Protein AF-A0A662XVK7-F1 (afdb_monomer)

Mean predicted aligned error: 5.41 Å

pLDDT: mean 84.73, std 9.6, ra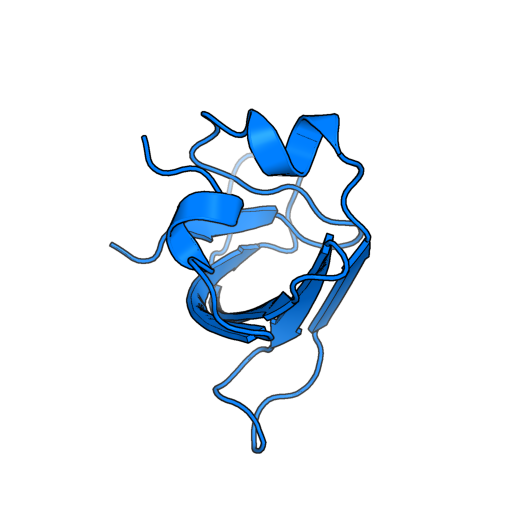nge [51.38, 94.81]

Structure (mmCIF, N/CA/C/O backbone):
data_AF-A0A662XVK7-F1
#
_entry.id   AF-A0A662XVK7-F1
#
loop_
_atom_site.group_PDB
_atom_site.id
_atom_site.type_symbol
_atom_site.label_atom_id
_atom_site.label_alt_id
_atom_site.label_comp_id
_atom_site.label_asym_id
_atom_site.label_entity_id
_atom_site.label_seq_id
_atom_site.pdbx_PDB_ins_code
_atom_site.Cartn_x
_atom_site.Cartn_y
_atom_site.Cartn_z
_atom_site.occupancy
_atom_site.B_iso_or_equiv
_atom_site.auth_seq_id
_atom_site.auth_comp_id
_atom_site.auth_asym_id
_atom_site.auth_atom_id
_atom_site.pdbx_PDB_model_num
ATOM 1 N N . MET A 1 1 ? 15.230 5.693 6.717 1.00 51.38 1 MET A N 1
ATOM 2 C CA . MET A 1 1 ? 13.898 5.661 6.083 1.00 51.38 1 MET A CA 1
ATOM 3 C C . MET A 1 1 ? 14.060 5.336 4.605 1.00 51.38 1 MET A C 1
ATOM 5 O O . MET A 1 1 ? 14.989 5.845 3.995 1.00 51.38 1 MET A O 1
ATOM 9 N N . THR A 1 2 ? 13.220 4.462 4.049 1.00 59.22 2 THR A N 1
ATOM 10 C CA . THR A 1 2 ? 13.192 4.106 2.614 1.00 59.22 2 THR A CA 1
ATOM 11 C C . THR A 1 2 ? 12.027 4.817 1.941 1.00 59.22 2 THR A C 1
ATOM 13 O O . THR A 1 2 ? 10.904 4.705 2.432 1.00 59.22 2 THR A O 1
ATOM 16 N N . LYS A 1 3 ? 12.268 5.512 0.825 1.00 69.88 3 LYS A N 1
ATOM 17 C CA . LYS A 1 3 ? 11.206 6.191 0.066 1.00 69.88 3 LYS A CA 1
ATOM 18 C C . LYS A 1 3 ? 10.336 5.159 -0.648 1.00 69.88 3 LYS A C 1
ATOM 20 O O . LYS A 1 3 ? 10.819 4.092 -1.020 1.00 69.88 3 LYS A O 1
ATOM 25 N N . LEU A 1 4 ? 9.079 5.500 -0.940 1.00 71.75 4 LEU A N 1
ATOM 26 C CA . LEU A 1 4 ? 8.194 4.639 -1.743 1.00 71.75 4 LEU A CA 1
ATOM 27 C C .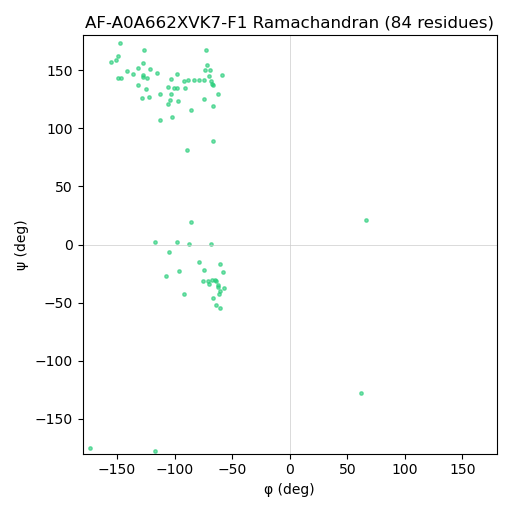 LEU A 1 4 ? 8.793 4.311 -3.117 1.00 71.75 4 LEU A C 1
ATOM 29 O O . LEU A 1 4 ? 8.690 3.184 -3.596 1.00 71.75 4 LEU A O 1
ATOM 33 N N . ARG A 1 5 ? 9.478 5.286 -3.723 1.00 73.44 5 ARG A N 1
ATOM 34 C CA . ARG A 1 5 ? 10.249 5.082 -4.952 1.00 73.44 5 ARG A CA 1
ATOM 35 C C . ARG A 1 5 ? 11.368 4.049 -4.787 1.00 73.44 5 ARG A C 1
ATOM 37 O O . ARG A 1 5 ? 11.591 3.271 -5.706 1.00 73.44 5 ARG A O 1
ATOM 44 N N . ASP A 1 6 ? 12.061 4.051 -3.652 1.00 78.56 6 ASP A N 1
ATOM 45 C CA . ASP A 1 6 ? 13.184 3.139 -3.410 1.00 78.56 6 ASP A CA 1
ATOM 46 C C . ASP A 1 6 ? 12.695 1.702 -3.220 1.00 78.56 6 ASP A C 1
ATOM 48 O O . ASP A 1 6 ? 13.391 0.771 -3.610 1.00 78.56 6 ASP A O 1
ATOM 52 N N . LEU A 1 7 ? 11.486 1.529 -2.667 1.00 75.06 7 LEU A N 1
ATOM 53 C CA . LEU A 1 7 ? 10.826 0.227 -2.612 1.00 75.06 7 LEU A CA 1
ATOM 54 C C . LEU A 1 7 ? 10.608 -0.297 -4.036 1.00 75.06 7 LEU A C 1
ATOM 56 O O . LEU A 1 7 ? 11.107 -1.367 -4.370 1.00 75.06 7 LEU A O 1
ATOM 60 N N . LEU A 1 8 ? 9.953 0.493 -4.892 1.00 80.75 8 LEU A N 1
ATOM 61 C CA . LEU A 1 8 ? 9.652 0.101 -6.272 1.00 80.75 8 LEU A CA 1
ATOM 62 C C . LEU A 1 8 ? 10.912 -0.153 -7.128 1.00 80.75 8 LEU A C 1
ATOM 64 O O . LEU A 1 8 ? 10.909 -1.007 -8.017 1.00 80.75 8 LEU A O 1
ATOM 68 N N . GLY A 1 9 ? 11.989 0.600 -6.895 1.00 79.44 9 GLY A N 1
ATOM 69 C CA . GLY A 1 9 ? 13.211 0.512 -7.691 1.00 79.44 9 GLY A CA 1
ATOM 70 C C . GLY A 1 9 ? 12.970 0.870 -9.164 1.00 79.44 9 GLY A C 1
ATOM 71 O O . GLY A 1 9 ? 12.425 1.930 -9.474 1.00 79.44 9 GLY A O 1
ATOM 72 N N . ALA A 1 10 ? 13.400 -0.008 -10.077 1.00 79.19 10 ALA A N 1
ATOM 73 C CA . ALA A 1 10 ? 13.184 0.122 -11.526 1.00 79.19 10 ALA A CA 1
ATOM 74 C C . ALA A 1 10 ? 11.987 -0.701 -12.043 1.00 79.19 10 ALA A C 1
ATOM 76 O O . ALA A 1 10 ? 11.742 -0.736 -13.251 1.00 79.19 10 ALA A O 1
ATOM 77 N N . ALA A 1 11 ? 11.263 -1.389 -11.155 1.00 85.44 11 ALA A N 1
ATOM 78 C CA . ALA A 1 11 ? 10.141 -2.228 -11.544 1.00 85.44 11 ALA A CA 1
ATOM 79 C C . ALA A 1 11 ? 8.916 -1.376 -11.941 1.00 85.44 11 ALA A C 1
ATOM 81 O O . ALA A 1 11 ? 8.719 -0.278 -11.412 1.00 85.44 11 ALA A O 1
ATOM 82 N N . PRO A 1 12 ? 8.064 -1.863 -12.862 1.00 87.38 12 PRO A N 1
ATOM 83 C CA . PRO A 1 12 ? 6.812 -1.185 -13.199 1.00 87.38 12 PRO A CA 1
ATOM 84 C C . PRO A 1 12 ? 5.809 -1.218 -12.037 1.00 87.38 12 PRO A C 1
ATOM 86 O O . PRO A 1 12 ? 5.022 -0.280 -11.873 1.00 87.38 12 PRO A O 1
ATOM 89 N N . GLU A 1 13 ? 5.868 -2.269 -11.220 1.00 90.94 13 GLU A N 1
ATOM 90 C CA . GLU A 1 13 ? 5.090 -2.447 -10.002 1.00 90.94 13 GLU A CA 1
ATOM 91 C C . GLU A 1 13 ? 5.847 -3.303 -8.980 1.00 90.94 13 GLU A C 1
ATOM 93 O O . GLU A 1 13 ? 6.745 -4.064 -9.345 1.00 90.94 13 GLU A O 1
ATOM 98 N N . ALA A 1 14 ? 5.482 -3.184 -7.705 1.00 90.62 14 ALA A N 1
ATOM 99 C CA . ALA A 1 14 ? 5.988 -4.044 -6.644 1.00 90.62 14 ALA A CA 1
ATOM 100 C C . ALA A 1 14 ? 4.950 -4.230 -5.531 1.00 90.62 14 ALA A C 1
ATOM 102 O O . ALA A 1 14 ? 4.200 -3.304 -5.209 1.00 90.62 14 ALA A O 1
ATOM 103 N N . LEU A 1 15 ? 4.908 -5.436 -4.963 1.00 91.19 15 LEU A N 1
ATOM 104 C CA . LEU A 1 15 ? 3.975 -5.847 -3.914 1.00 91.19 15 LEU A CA 1
ATOM 105 C C . LEU A 1 15 ? 4.700 -5.938 -2.568 1.00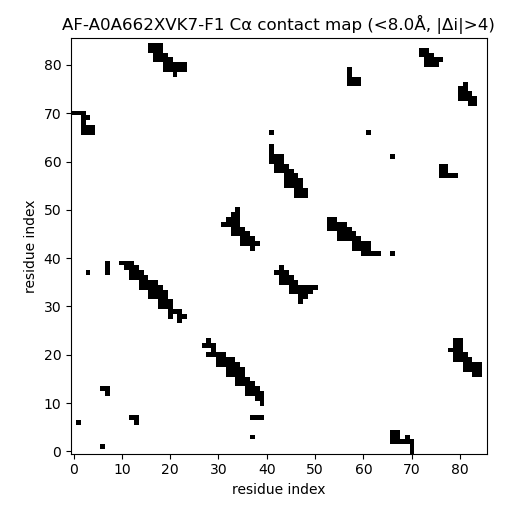 91.19 15 LEU A C 1
ATOM 107 O O . LEU A 1 15 ? 5.781 -6.520 -2.495 1.00 91.19 15 LEU A O 1
ATOM 111 N N . TYR A 1 16 ? 4.081 -5.415 -1.512 1.00 90.06 16 TYR A N 1
ATOM 112 C CA . TYR A 1 16 ? 4.610 -5.478 -0.149 1.00 90.06 16 TYR A CA 1
ATOM 113 C C . TYR A 1 16 ? 3.526 -5.842 0.852 1.00 90.06 16 TYR A C 1
ATOM 115 O O . TYR A 1 16 ? 2.383 -5.406 0.721 1.00 90.06 16 TYR A O 1
ATOM 123 N N . GLU A 1 17 ? 3.916 -6.573 1.889 1.00 92.00 17 GLU A N 1
ATOM 124 C CA . GLU A 1 17 ? 3.111 -6.733 3.095 1.00 92.00 17 GLU A CA 1
ATOM 125 C C . GLU A 1 17 ? 3.028 -5.405 3.853 1.00 92.00 17 GLU A C 1
ATOM 127 O O . GLU A 1 17 ? 3.991 -4.631 3.941 1.00 92.00 17 GLU A O 1
ATOM 132 N N . CYS A 1 18 ? 1.851 -5.118 4.390 1.00 91.06 18 CYS A N 1
ATOM 133 C CA . CYS A 1 18 ? 1.602 -3.923 5.174 1.00 91.06 18 CYS A CA 1
ATOM 134 C C . CYS A 1 18 ? 0.533 -4.188 6.230 1.00 91.06 18 CYS A C 1
ATOM 136 O O . CYS A 1 18 ? -0.263 -5.116 6.123 1.00 91.06 18 CYS A O 1
ATOM 138 N N . MET A 1 19 ? 0.480 -3.314 7.226 1.00 92.62 19 MET A N 1
ATOM 139 C CA . MET A 1 19 ? -0.668 -3.237 8.118 1.00 92.62 19 MET A CA 1
ATOM 140 C C . MET A 1 19 ? -1.510 -2.034 7.723 1.00 92.62 19 MET A C 1
ATOM 142 O O . MET A 1 19 ? -0.973 -0.972 7.408 1.00 92.62 19 MET A O 1
ATOM 146 N N . TYR A 1 20 ? -2.831 -2.140 7.787 1.00 92.94 20 TYR A N 1
ATOM 147 C CA . TYR A 1 20 ? -3.712 -1.004 7.551 1.00 92.94 20 TYR A CA 1
ATOM 148 C C . TYR A 1 20 ? -4.777 -0.854 8.628 1.00 92.94 20 TYR A C 1
ATOM 150 O O . TYR A 1 20 ? -5.244 -1.809 9.253 1.00 92.94 20 TYR A O 1
ATOM 158 N N . THR A 1 21 ? -5.214 0.385 8.821 1.00 91.94 21 THR A N 1
ATOM 159 C CA . THR A 1 21 ? -6.363 0.695 9.664 1.00 91.94 21 THR A CA 1
ATOM 160 C C . THR A 1 21 ? -7.325 1.635 8.957 1.00 91.94 21 THR A C 1
ATOM 162 O O . THR A 1 21 ? -6.926 2.626 8.344 1.00 91.94 21 THR A O 1
ATOM 165 N N . LYS A 1 22 ? -8.623 1.344 9.074 1.00 90.50 22 LYS A N 1
ATOM 166 C CA . LYS A 1 22 ? -9.704 2.253 8.654 1.00 90.50 22 LYS A CA 1
ATOM 167 C C . LYS A 1 22 ? -9.948 3.354 9.695 1.00 90.50 22 LYS A C 1
ATOM 169 O O . LYS A 1 22 ? -10.596 4.359 9.415 1.00 90.50 22 LYS A O 1
ATOM 174 N N . HIS A 1 23 ? -9.423 3.191 10.910 1.00 87.06 23 HIS A N 1
ATOM 175 C CA . HIS A 1 23 ? -9.638 4.114 12.019 1.00 87.06 23 HIS A CA 1
ATOM 176 C C . HIS A 1 23 ? -8.572 5.214 12.032 1.00 87.06 23 HIS A C 1
ATOM 178 O O . HIS A 1 23 ? -7.595 5.163 12.777 1.00 87.06 23 HIS A O 1
ATOM 184 N N . LYS A 1 24 ? -8.766 6.242 11.203 1.00 82.19 24 LYS A N 1
ATOM 185 C CA . LYS A 1 24 ? -7.798 7.342 11.059 1.00 82.19 24 LYS A CA 1
ATOM 186 C C . LYS A 1 24 ? -7.659 8.213 12.308 1.00 82.19 24 LYS A C 1
ATOM 188 O O . LYS A 1 24 ? -6.546 8.531 12.713 1.00 82.19 24 LYS A O 1
ATOM 193 N N . THR A 1 25 ? -8.790 8.598 12.896 1.00 80.56 25 THR A N 1
ATOM 194 C CA . THR A 1 25 ? -8.876 9.605 13.968 1.00 80.56 25 THR A CA 1
ATOM 195 C C . THR A 1 25 ? -9.110 9.006 15.356 1.00 80.56 25 THR A C 1
ATOM 197 O O . THR A 1 25 ? -9.085 9.733 16.346 1.00 80.56 25 THR A O 1
ATOM 200 N N . GLN A 1 26 ? -9.335 7.692 15.465 1.00 83.25 26 GLN A N 1
ATOM 201 C CA . GLN A 1 26 ? -9.588 7.053 16.758 1.00 83.25 26 GLN A CA 1
ATOM 202 C C . GLN A 1 26 ? -8.287 6.834 17.538 1.00 83.25 26 GLN A C 1
ATOM 204 O O . GLN A 1 26 ? -7.264 6.437 16.982 1.00 83.25 26 GLN A O 1
ATOM 209 N N . LYS A 1 27 ? -8.356 7.032 18.862 1.00 79.50 27 LYS A N 1
ATOM 210 C CA . LYS A 1 27 ? -7.223 6.849 19.786 1.00 79.50 27 LYS A CA 1
ATOM 211 C C . LYS A 1 27 ? -6.748 5.392 19.869 1.00 79.50 27 LYS A C 1
ATOM 213 O O . LYS A 1 27 ? -5.569 5.151 20.098 1.00 79.50 27 LYS A O 1
ATOM 218 N N . ARG A 1 28 ? -7.654 4.423 19.687 1.00 82.31 28 ARG A N 1
ATOM 219 C CA . ARG A 1 28 ? -7.328 2.996 19.556 1.00 82.31 28 ARG A CA 1
ATOM 220 C C . ARG A 1 28 ? -7.497 2.587 18.096 1.00 82.31 28 ARG A C 1
ATOM 222 O O . ARG A 1 28 ? -8.586 2.724 17.545 1.00 82.31 28 ARG A O 1
ATOM 229 N N . LYS A 1 29 ? -6.421 2.096 17.485 1.00 84.62 29 LYS A N 1
ATOM 230 C CA . LYS A 1 29 ? -6.401 1.643 16.093 1.00 84.62 29 LYS A CA 1
ATOM 231 C C . LYS A 1 29 ? -6.402 0.122 16.062 1.00 84.62 29 LYS A C 1
ATOM 233 O O . LYS A 1 29 ? -5.531 -0.499 16.663 1.00 84.62 29 LYS A O 1
ATOM 238 N N . THR A 1 30 ? -7.371 -0.455 15.359 1.00 89.31 30 THR A N 1
ATOM 239 C CA . THR A 1 30 ? -7.308 -1.862 14.959 1.00 89.31 30 THR A CA 1
ATOM 240 C C . THR A 1 30 ? -6.532 -1.917 13.657 1.00 89.31 30 THR A C 1
ATOM 242 O O . THR A 1 30 ? -6.962 -1.324 12.661 1.00 89.31 30 THR A O 1
ATOM 245 N N . TRP A 1 31 ? -5.379 -2.569 13.697 1.00 91.12 31 TRP A N 1
ATOM 246 C CA . TRP A 1 31 ? -4.556 -2.846 12.530 1.00 91.12 31 TRP A CA 1
ATOM 247 C C . TRP A 1 31 ? -4.937 -4.210 11.969 1.00 91.12 31 TRP A C 1
ATOM 249 O O . TRP A 1 31 ? -5.243 -5.123 12.731 1.00 91.12 31 TRP A O 1
ATOM 259 N N . ASN A 1 32 ? -4.972 -4.307 10.647 1.00 92.81 32 ASN A N 1
ATOM 260 C CA . ASN A 1 32 ? -5.227 -5.540 9.917 1.00 92.81 32 ASN A CA 1
ATOM 261 C C . ASN A 1 32 ? -4.060 -5.759 8.968 1.00 92.81 32 ASN A C 1
ATOM 263 O O . ASN A 1 32 ? -3.559 -4.784 8.399 1.00 92.81 32 ASN A O 1
ATOM 267 N N . ASP A 1 33 ? -3.673 -7.010 8.782 1.00 94.06 33 ASP A N 1
ATOM 268 C CA . ASP A 1 33 ? -2.700 -7.376 7.764 1.00 94.06 33 ASP A CA 1
ATOM 269 C C . ASP A 1 33 ? -3.304 -7.186 6.372 1.00 94.06 33 ASP A C 1
ATOM 271 O O . ASP A 1 33 ? -4.522 -7.260 6.180 1.00 94.06 33 ASP A O 1
ATOM 275 N N . GLY A 1 34 ? -2.450 -6.882 5.408 1.00 93.62 34 GLY A N 1
ATOM 276 C CA . GLY A 1 34 ? -2.838 -6.725 4.021 1.00 93.62 34 GLY A CA 1
ATOM 277 C C . GLY A 1 34 ? -1.631 -6.527 3.123 1.00 93.62 34 GLY A C 1
ATOM 278 O O . GLY A 1 34 ? -0.476 -6.561 3.551 1.00 93.62 34 GLY A O 1
ATOM 279 N N . PHE A 1 35 ? -1.907 -6.271 1.853 1.00 93.69 35 PHE A N 1
ATOM 280 C CA . PHE A 1 35 ? -0.873 -6.115 0.841 1.00 93.69 35 PHE A CA 1
ATOM 281 C C . PHE A 1 35 ? -1.052 -4.810 0.087 1.00 93.69 35 PHE A C 1
ATOM 283 O O . PHE A 1 35 ? -2.168 -4.380 -0.195 1.00 93.69 35 PHE A O 1
ATOM 290 N N . VAL A 1 36 ? 0.056 -4.178 -0.276 1.00 92.31 36 VAL A N 1
ATOM 291 C CA . VAL A 1 36 ? 0.057 -2.954 -1.066 1.00 92.31 36 VAL A CA 1
ATOM 292 C C . VAL A 1 36 ? 0.855 -3.146 -2.344 1.00 92.31 36 VAL A C 1
ATOM 294 O O . VAL A 1 36 ? 2.019 -3.538 -2.313 1.00 92.31 36 VAL A O 1
ATOM 297 N N . THR A 1 37 ? 0.234 -2.842 -3.481 1.00 92.88 37 THR A N 1
ATOM 298 C CA . THR A 1 37 ? 0.928 -2.739 -4.765 1.00 92.88 37 THR A CA 1
ATOM 299 C C . THR A 1 37 ? 1.250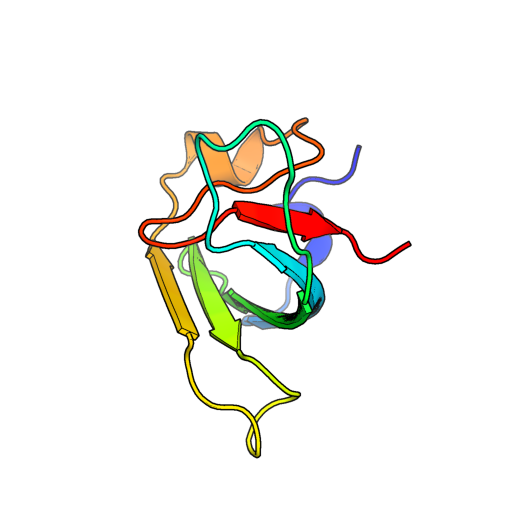 -1.281 -5.048 1.00 92.88 37 THR A C 1
ATOM 301 O O . THR A 1 37 ? 0.358 -0.428 -5.091 1.00 92.88 37 THR A O 1
ATOM 304 N N . LEU A 1 38 ? 2.527 -1.000 -5.269 1.00 91.19 38 LEU A N 1
ATOM 305 C CA . LEU A 1 38 ? 3.038 0.281 -5.738 1.00 91.19 38 LEU A CA 1
ATOM 306 C C . LEU A 1 38 ? 3.269 0.199 -7.242 1.00 91.19 38 LEU A C 1
ATOM 308 O O . LEU A 1 38 ? 3.874 -0.757 -7.705 1.00 91.19 38 LEU A O 1
ATOM 312 N N . TYR A 1 39 ? 2.841 1.210 -7.991 1.00 92.19 39 TYR A N 1
ATOM 313 C CA . TYR A 1 39 ? 3.055 1.311 -9.435 1.00 92.19 39 TYR A CA 1
ATOM 314 C C . TYR A 1 39 ? 3.946 2.509 -9.765 1.00 92.19 39 TYR A C 1
ATOM 316 O O . TYR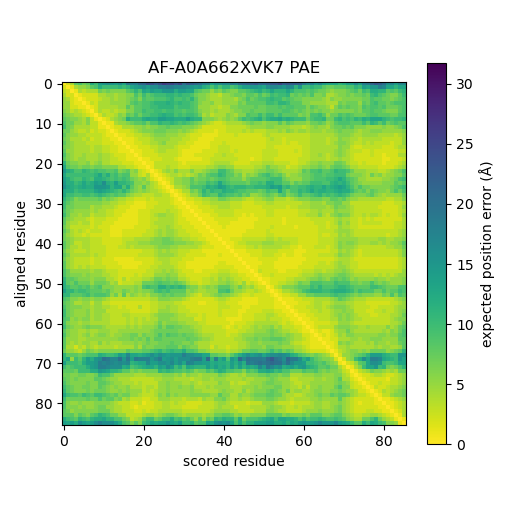 A 1 39 ? 3.811 3.577 -9.161 1.00 92.19 39 TYR A O 1
ATOM 324 N N . ALA A 1 40 ? 4.759 2.399 -10.817 1.00 89.00 40 ALA A N 1
ATOM 325 C CA . ALA A 1 40 ? 5.598 3.496 -11.323 1.00 89.00 40 ALA A CA 1
ATOM 326 C C . ALA A 1 40 ? 4.793 4.750 -11.712 1.00 89.00 40 ALA A C 1
ATOM 328 O O . ALA A 1 40 ? 5.294 5.873 -11.671 1.00 89.00 40 ALA A O 1
ATOM 329 N N . SER A 1 41 ? 3.502 4.584 -12.014 1.00 90.44 41 SER A N 1
ATOM 330 C CA . SER A 1 41 ? 2.554 5.677 -12.259 1.00 90.44 41 SER A CA 1
ATOM 331 C C . SER A 1 41 ? 2.219 6.516 -11.014 1.00 90.44 41 SER A C 1
ATOM 333 O O . SER A 1 41 ? 1.444 7.474 -11.124 1.00 90.44 41 SER A O 1
ATOM 335 N N . ARG A 1 42 ? 2.812 6.188 -9.852 1.00 90.31 42 ARG A N 1
ATOM 336 C CA . ARG A 1 42 ? 2.502 6.709 -8.507 1.00 90.31 42 ARG A CA 1
ATOM 337 C C . ARG A 1 42 ? 1.119 6.292 -8.015 1.00 90.31 42 ARG A C 1
ATOM 339 O O . ARG A 1 42 ? 0.532 6.944 -7.152 1.00 90.31 42 ARG A O 1
ATOM 346 N N . LYS A 1 43 ? 0.572 5.220 -8.588 1.00 92.25 43 LYS A N 1
ATOM 347 C CA . LYS A 1 43 ? -0.630 4.572 -8.072 1.00 92.25 43 LYS A CA 1
ATOM 348 C C . LYS A 1 43 ? -0.234 3.616 -6.950 1.00 92.25 43 LYS A C 1
ATOM 350 O O . LYS A 1 43 ? 0.788 2.941 -7.032 1.00 92.25 43 LYS A O 1
ATOM 355 N N . LEU A 1 44 ? -1.066 3.564 -5.926 1.00 91.62 44 LEU A N 1
ATOM 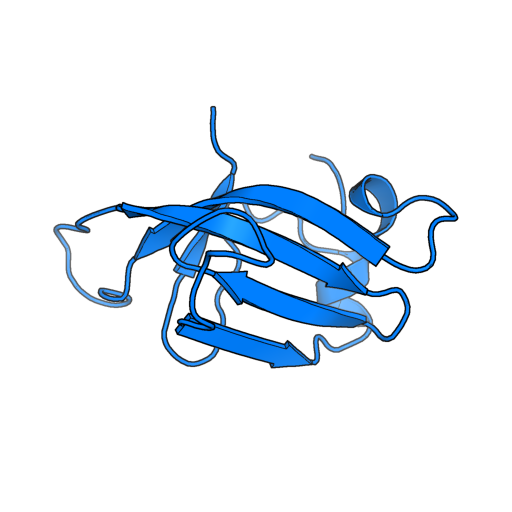356 C CA . LEU A 1 44 ? -1.003 2.629 -4.819 1.00 91.62 44 LEU A CA 1
ATOM 357 C C . LEU A 1 44 ? -2.353 1.919 -4.735 1.00 91.62 44 LEU A C 1
ATOM 359 O O . LEU A 1 44 ? -3.390 2.578 -4.817 1.00 91.62 44 LEU A O 1
ATOM 363 N N . VAL A 1 45 ? -2.345 0.598 -4.580 1.00 93.94 45 VAL A N 1
ATOM 364 C CA . VAL A 1 45 ? -3.558 -0.205 -4.368 1.00 93.9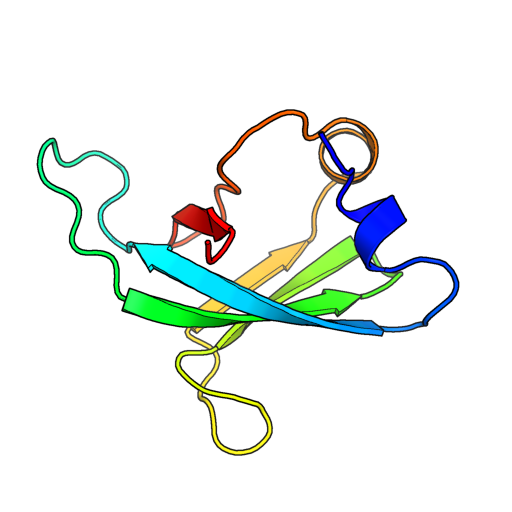4 45 VAL A CA 1
ATOM 365 C C . VAL A 1 45 ? -3.365 -1.078 -3.136 1.00 93.94 45 VAL A C 1
ATOM 367 O O . VAL A 1 45 ? -2.372 -1.792 -3.052 1.00 93.94 45 VAL A O 1
ATOM 370 N N . LEU A 1 46 ? -4.293 -0.991 -2.187 1.00 94.50 46 LEU A N 1
ATOM 371 C CA . LEU A 1 46 ? -4.322 -1.771 -0.954 1.00 94.50 46 LEU A CA 1
ATOM 372 C C . LEU A 1 46 ? -5.311 -2.927 -1.089 1.00 94.50 46 LEU A C 1
ATOM 374 O O . LEU A 1 46 ? -6.460 -2.718 -1.484 1.00 94.50 46 LEU A O 1
ATOM 378 N N . TYR A 1 47 ? -4.879 -4.104 -0.665 1.00 94.81 47 TYR A N 1
ATOM 379 C CA . TYR A 1 47 ? -5.639 -5.342 -0.631 1.00 94.81 47 TYR A CA 1
ATOM 380 C C . TYR A 1 47 ? -5.711 -5.894 0.793 1.00 94.81 47 TYR A C 1
ATOM 382 O O . TYR A 1 47 ? -4.810 -5.661 1.601 1.00 94.81 47 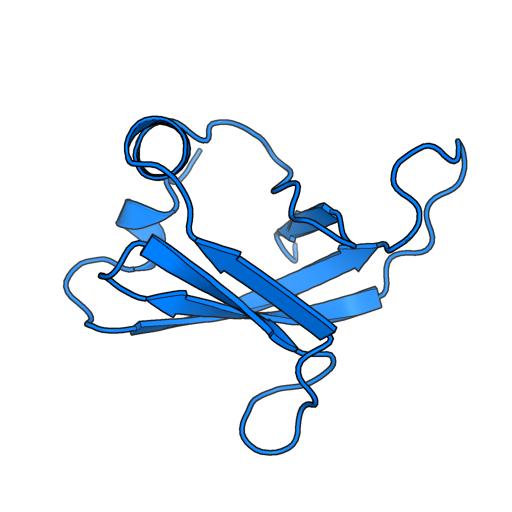TYR A O 1
ATOM 390 N N . ASP A 1 48 ? -6.781 -6.622 1.104 1.00 93.88 48 ASP A N 1
ATOM 391 C CA . ASP A 1 48 ? -6.893 -7.375 2.361 1.00 93.88 48 ASP A CA 1
ATOM 392 C C . ASP A 1 48 ? -6.041 -8.650 2.385 1.00 93.88 48 ASP A C 1
ATOM 394 O O . ASP A 1 48 ? -5.697 -9.115 3.463 1.00 93.88 48 ASP A O 1
ATOM 398 N N . ASP A 1 49 ? -5.675 -9.178 1.220 1.00 93.75 49 ASP A N 1
ATOM 399 C CA . ASP A 1 49 ? -4.824 -10.357 1.060 1.00 93.75 49 ASP A CA 1
ATOM 400 C C . ASP A 1 49 ? -3.968 -10.235 -0.216 1.00 93.75 49 ASP A C 1
ATOM 402 O O . ASP A 1 49 ? -4.121 -9.291 -1.000 1.00 93.75 49 ASP A O 1
ATOM 406 N N . ALA A 1 50 ? -3.043 -11.165 -0.440 1.00 90.06 50 ALA A N 1
ATOM 407 C CA . ALA A 1 50 ? -2.156 -11.144 -1.592 1.00 90.06 50 ALA A CA 1
ATOM 408 C C . ALA A 1 50 ? -2.962 -11.261 -2.906 1.00 90.06 50 ALA A C 1
ATOM 410 O O . ALA A 1 50 ? -3.792 -12.167 -3.065 1.00 90.06 50 ALA A O 1
ATOM 411 N N . PRO A 1 51 ? -2.738 -10.376 -3.896 1.00 87.00 51 PRO A N 1
ATOM 412 C CA . PRO A 1 51 ? -3.308 -10.540 -5.229 1.00 87.00 51 PRO A CA 1
ATOM 413 C C . PRO A 1 51 ? -2.864 -11.866 -5.877 1.00 87.00 51 PRO A C 1
ATOM 415 O O . PRO A 1 51 ? -1.724 -12.287 -5.676 1.00 87.00 51 PRO A O 1
ATOM 418 N N . PRO A 1 52 ? -3.716 -12.519 -6.693 1.00 87.25 52 PRO A N 1
ATOM 419 C CA . PRO A 1 52 ? -5.037 -12.065 -7.142 1.00 87.25 52 PRO A CA 1
ATOM 420 C C . PRO A 1 52 ? -6.201 -12.436 -6.202 1.00 87.25 52 PRO A C 1
ATOM 422 O O . PRO A 1 52 ? -7.344 -12.129 -6.527 1.00 87.25 52 PRO A O 1
ATOM 425 N N . ALA A 1 53 ? -5.945 -13.110 -5.076 1.00 88.00 53 ALA A N 1
ATOM 426 C CA . ALA A 1 53 ? -6.995 -13.572 -4.163 1.00 88.00 53 ALA A CA 1
ATOM 427 C C . ALA A 1 53 ? -7.591 -12.435 -3.309 1.00 88.00 53 ALA A C 1
ATOM 429 O O . ALA A 1 53 ? -8.783 -12.464 -2.991 1.00 88.00 53 ALA A O 1
ATOM 430 N N . GLY A 1 54 ? -6.779 -11.427 -2.977 1.00 88.94 54 GLY A N 1
ATOM 431 C CA . GLY A 1 54 ? -7.191 -10.269 -2.186 1.00 88.94 54 GLY A CA 1
ATOM 432 C C . GLY A 1 54 ? -8.135 -9.303 -2.905 1.00 88.94 54 GLY A C 1
ATOM 433 O O . GLY A 1 54 ? -8.023 -9.033 -4.104 1.00 88.94 54 GLY A O 1
ATOM 434 N N . LYS A 1 55 ? -9.059 -8.719 -2.143 1.00 93.69 55 LYS A N 1
ATOM 435 C CA . LYS A 1 55 ? -9.979 -7.664 -2.575 1.00 93.69 55 LYS A CA 1
ATOM 436 C C . LYS A 1 55 ? -9.351 -6.293 -2.379 1.00 93.69 55 LYS A C 1
ATOM 438 O O . LYS A 1 55 ? -8.733 -6.018 -1.356 1.00 93.69 55 LYS A O 1
ATOM 443 N N . VAL A 1 56 ? -9.597 -5.390 -3.326 1.00 94.25 56 VAL A N 1
ATOM 444 C CA . VAL A 1 56 ? -9.176 -3.988 -3.207 1.00 94.25 56 VAL A CA 1
ATOM 445 C C . VAL A 1 56 ? -9.951 -3.304 -2.079 1.00 94.25 56 VAL A C 1
ATOM 447 O O . VAL A 1 56 ? -11.176 -3.175 -2.132 1.00 94.25 56 VAL A O 1
ATOM 450 N N . ILE A 1 57 ? -9.226 -2.826 -1.073 1.00 93.88 57 ILE A N 1
ATOM 451 C CA . ILE A 1 57 ? -9.763 -2.075 0.066 1.00 93.88 57 ILE A CA 1
ATOM 452 C C . ILE A 1 57 ? -9.738 -0.576 -0.218 1.00 93.88 57 ILE A C 1
ATOM 454 O O . ILE A 1 57 ? -10.704 0.139 0.078 1.00 93.88 57 ILE A O 1
ATOM 458 N N . ASP A 1 58 ? -8.639 -0.098 -0.793 1.00 93.00 58 ASP A N 1
ATOM 459 C CA . ASP A 1 58 ? -8.454 1.306 -1.134 1.00 93.00 58 ASP A CA 1
ATOM 460 C C . ASP A 1 58 ? -7.454 1.461 -2.278 1.00 93.00 58 ASP A C 1
ATOM 462 O O . ASP A 1 58 ? -6.593 0.607 -2.489 1.00 93.00 58 ASP A O 1
ATOM 466 N N . ASP A 1 59 ? -7.538 2.573 -2.994 1.00 93.06 59 ASP A N 1
ATOM 467 C CA . ASP A 1 59 ? -6.542 2.955 -3.982 1.00 93.06 59 ASP A CA 1
ATOM 468 C C . ASP A 1 59 ? -6.295 4.461 -3.942 1.00 93.06 59 ASP A C 1
ATOM 470 O O . ASP A 1 59 ? -7.153 5.260 -3.564 1.00 93.06 59 ASP A O 1
ATOM 474 N N . ALA A 1 60 ? -5.074 4.858 -4.277 1.00 91.69 60 ALA A N 1
ATOM 475 C CA . ALA A 1 60 ? -4.672 6.252 -4.248 1.00 91.69 60 ALA A CA 1
ATOM 476 C C . ALA A 1 60 ? -3.664 6.551 -5.351 1.00 91.69 60 ALA A C 1
ATOM 478 O O . ALA A 1 60 ? -2.773 5.754 -5.645 1.00 91.69 60 ALA A O 1
ATOM 479 N N . LYS A 1 61 ? -3.766 7.747 -5.929 1.00 91.19 61 LYS A N 1
ATOM 480 C CA . LYS A 1 61 ? -2.731 8.308 -6.796 1.00 91.19 61 LYS A CA 1
ATOM 481 C C . LYS A 1 61 ? -1.945 9.346 -6.008 1.00 91.19 61 LYS A C 1
ATOM 483 O O . LYS A 1 61 ? -2.469 10.409 -5.686 1.00 91.19 61 LYS A O 1
ATOM 488 N N . MET A 1 62 ? -0.701 9.019 -5.690 1.00 87.00 62 MET A N 1
ATOM 489 C CA . MET A 1 62 ? 0.202 9.888 -4.943 1.00 87.00 62 MET A CA 1
ATOM 490 C C . MET A 1 62 ? 0.699 11.018 -5.851 1.00 87.00 62 MET A C 1
ATOM 492 O O . MET A 1 62 ? 0.980 10.816 -7.039 1.00 87.00 62 MET A O 1
ATOM 496 N N . ASN A 1 63 ? 0.825 12.223 -5.297 1.00 87.50 63 ASN A N 1
ATOM 497 C CA . ASN A 1 63 ? 1.523 13.303 -5.989 1.00 87.50 63 ASN A CA 1
ATOM 498 C C . ASN A 1 63 ? 3.046 13.037 -5.978 1.00 87.50 63 ASN A C 1
ATOM 500 O O . ASN A 1 63 ? 3.536 12.142 -5.290 1.00 87.50 63 ASN A O 1
ATOM 504 N N . ALA A 1 64 ? 3.809 13.790 -6.778 1.00 84.50 64 ALA A N 1
ATOM 505 C CA . ALA A 1 64 ? 5.261 13.601 -6.862 1.00 84.50 64 ALA A CA 1
ATOM 506 C C . ALA A 1 64 ? 5.974 13.860 -5.523 1.00 84.50 64 ALA A C 1
ATOM 508 O O . ALA A 1 64 ? 6.915 13.150 -5.186 1.00 84.50 64 ALA A O 1
ATOM 509 N N . PHE A 1 65 ? 5.504 14.848 -4.760 1.00 82.38 65 PHE A N 1
ATOM 510 C CA . PHE A 1 65 ? 6.116 15.239 -3.496 1.00 82.38 65 PHE A CA 1
ATOM 511 C C . PHE A 1 65 ? 6.028 14.110 -2.460 1.00 82.38 65 PHE A C 1
ATOM 513 O O . PHE A 1 65 ? 7.054 13.677 -1.939 1.00 82.38 65 PHE A O 1
ATOM 520 N N . ASP A 1 66 ? 4.829 13.569 -2.237 1.00 79.44 66 ASP A N 1
ATOM 521 C CA . ASP A 1 66 ? 4.584 12.469 -1.297 1.00 79.44 66 ASP A CA 1
ATOM 522 C C . ASP A 1 66 ? 5.296 11.182 -1.722 1.00 79.44 66 ASP A C 1
ATOM 524 O O . ASP A 1 66 ? 5.718 10.393 -0.880 1.00 79.44 66 ASP A O 1
ATOM 528 N N . TRP A 1 67 ? 5.458 10.969 -3.030 1.00 80.56 67 TRP A N 1
ATOM 529 C CA . TRP A 1 67 ? 6.144 9.798 -3.572 1.00 80.56 67 TRP A CA 1
ATOM 530 C C . TRP A 1 67 ? 7.660 9.815 -3.324 1.00 80.56 67 TRP A C 1
ATOM 532 O O . TRP A 1 67 ? 8.269 8.764 -3.116 1.00 80.56 67 TRP A O 1
ATOM 542 N N . GLU A 1 68 ? 8.277 11.000 -3.341 1.00 76.56 68 GLU A N 1
ATOM 543 C CA . GLU A 1 68 ? 9.731 11.164 -3.217 1.00 76.56 68 GLU A CA 1
ATOM 544 C C . GLU A 1 68 ? 10.217 11.465 -1.795 1.00 76.56 68 GLU A C 1
ATOM 546 O O . GLU A 1 68 ? 11.392 11.232 -1.499 1.00 76.56 68 GLU A O 1
ATOM 551 N N . ARG A 1 69 ? 9.352 11.999 -0.923 1.00 67.31 69 ARG A N 1
ATOM 552 C CA . ARG A 1 69 ? 9.747 12.536 0.392 1.00 67.31 69 ARG A CA 1
ATOM 553 C C . ARG A 1 69 ? 9.170 11.826 1.604 1.00 67.31 69 ARG A C 1
ATOM 555 O O . ARG A 1 69 ? 9.416 12.299 2.707 1.00 67.31 69 ARG A O 1
ATOM 562 N N . LYS A 1 70 ? 8.394 10.750 1.453 1.00 63.62 70 LYS A N 1
ATOM 563 C CA . LYS A 1 70 ? 7.746 10.131 2.616 1.00 63.62 70 LYS A CA 1
ATOM 564 C C . LYS A 1 70 ? 8.761 9.492 3.578 1.00 63.62 70 LYS A C 1
ATOM 566 O O . LYS A 1 70 ? 9.067 8.311 3.480 1.00 63.62 70 LYS A O 1
ATOM 571 N N . ASP A 1 71 ? 9.235 10.298 4.523 1.00 60.06 71 ASP A N 1
ATOM 572 C CA . ASP A 1 71 ? 9.910 9.918 5.769 1.00 60.06 71 ASP A CA 1
ATOM 573 C C . ASP A 1 71 ? 8.887 9.633 6.888 1.00 60.06 71 ASP A C 1
ATOM 575 O O . ASP A 1 71 ? 9.207 9.663 8.074 1.00 60.06 71 ASP A O 1
ATOM 579 N N . GLU A 1 72 ? 7.631 9.364 6.523 1.00 64.00 72 GLU A N 1
ATOM 580 C CA . GLU A 1 72 ? 6.592 8.983 7.472 1.00 64.00 72 GLU A CA 1
ATOM 581 C C . GLU A 1 72 ? 6.542 7.461 7.616 1.00 64.00 72 GLU A C 1
ATOM 583 O O . GLU A 1 72 ? 6.509 6.721 6.634 1.00 64.00 72 GLU A O 1
ATOM 588 N N . GLU A 1 73 ? 6.463 6.997 8.863 1.00 71.50 73 GLU A N 1
ATOM 589 C CA . GLU A 1 73 ? 6.211 5.594 9.223 1.00 71.50 73 GLU A CA 1
ATOM 590 C C . GLU A 1 73 ? 4.849 5.090 8.696 1.00 71.50 73 GLU A C 1
ATOM 592 O O . GLU A 1 73 ? 4.617 3.886 8.578 1.00 71.50 73 GLU A O 1
ATOM 597 N N . TYR A 1 74 ? 3.965 6.022 8.320 1.00 79.12 74 TYR A N 1
ATOM 598 C CA . TYR A 1 74 ? 2.602 5.759 7.886 1.00 79.12 74 TYR A CA 1
ATOM 599 C C . TYR A 1 74 ? 2.283 6.401 6.533 1.00 79.12 74 TYR A C 1
ATOM 601 O O . TYR A 1 74 ? 2.696 7.516 6.228 1.00 79.12 74 TYR A O 1
ATOM 609 N N . ILE A 1 75 ? 1.455 5.733 5.730 1.00 83.56 75 ILE A N 1
ATOM 610 C CA . ILE A 1 75 ? 0.914 6.269 4.481 1.00 83.56 75 ILE A CA 1
ATOM 611 C C . ILE A 1 75 ? -0.588 6.472 4.650 1.00 83.56 75 ILE A C 1
ATOM 613 O O . ILE A 1 75 ? -1.365 5.521 4.637 1.00 83.56 75 ILE A O 1
ATOM 617 N N . SER A 1 76 ? -1.019 7.725 4.759 1.00 83.62 76 SER A N 1
ATOM 618 C CA . SER A 1 76 ? -2.445 8.053 4.695 1.00 83.62 76 SER A CA 1
ATOM 619 C C . SER A 1 76 ? -2.962 7.961 3.254 1.00 83.62 76 SER A C 1
ATOM 621 O O . SER A 1 76 ? -2.424 8.612 2.360 1.00 83.62 76 SER A O 1
ATOM 623 N N . VAL A 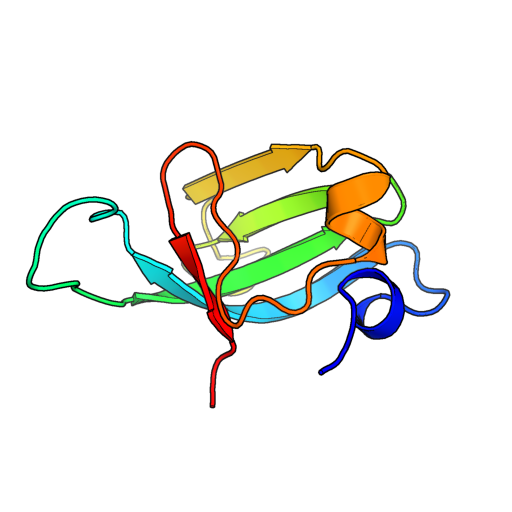1 77 ? -4.011 7.166 3.040 1.00 84.56 77 VAL A N 1
ATOM 624 C CA . VAL A 1 77 ? -4.800 7.067 1.794 1.00 84.56 77 VAL A CA 1
ATOM 625 C C . VAL A 1 77 ? -6.244 7.491 2.066 1.00 84.56 77 VAL A C 1
ATOM 627 O O . VAL A 1 77 ? -6.536 7.945 3.168 1.00 84.56 77 VAL A O 1
ATOM 630 N N . ALA A 1 78 ? -7.162 7.434 1.098 1.00 85.44 78 ALA A N 1
ATOM 631 C CA . ALA A 1 78 ? -8.497 8.034 1.224 1.00 85.44 78 ALA A CA 1
ATOM 632 C C . ALA A 1 78 ? -9.339 7.433 2.363 1.00 85.44 78 ALA A C 1
ATOM 634 O O . ALA A 1 78 ? -9.951 8.173 3.140 1.00 85.44 78 ALA A O 1
ATOM 635 N N . LYS A 1 79 ? -9.319 6.113 2.527 1.00 84.81 79 LYS A N 1
ATOM 636 C CA . LYS A 1 79 ? -10.112 5.373 3.522 1.00 84.81 79 LYS A CA 1
ATOM 637 C C . LYS A 1 79 ? -9.266 4.849 4.674 1.00 84.81 79 LYS A C 1
ATOM 639 O O . LYS A 1 79 ? -9.776 4.722 5.783 1.00 84.81 79 LYS A O 1
ATOM 644 N N . CYS A 1 80 ? -7.979 4.603 4.439 1.00 88.25 80 CYS A N 1
ATOM 645 C CA . CYS A 1 80 ? -7.111 3.923 5.401 1.00 88.25 80 CYS A CA 1
ATOM 646 C C . CYS A 1 80 ? -5.831 4.705 5.736 1.00 88.25 80 CYS A C 1
ATOM 648 O O . CYS A 1 80 ? -5.466 5.675 5.071 1.00 88.25 80 CYS A O 1
ATOM 650 N N . VAL A 1 81 ? -5.146 4.264 6.786 1.00 87.94 81 VAL A N 1
ATOM 651 C CA . VAL A 1 81 ? -3.724 4.535 7.026 1.00 87.94 81 VAL A CA 1
ATOM 652 C C . VAL A 1 81 ? -2.991 3.211 6.906 1.00 87.94 81 VAL A C 1
ATOM 654 O O . VAL A 1 81 ? -3.412 2.240 7.531 1.00 87.94 81 VAL A O 1
ATOM 657 N N . LEU A 1 82 ? -1.925 3.179 6.115 1.00 88.19 82 LEU A N 1
ATOM 658 C CA . LEU A 1 82 ? -1.029 2.035 5.986 1.00 88.19 82 LEU A CA 1
ATOM 659 C C . LEU A 1 82 ? 0.198 2.247 6.874 1.00 88.19 82 LEU A C 1
ATOM 661 O O . LEU A 1 82 ? 0.663 3.376 7.015 1.00 88.19 82 LEU A O 1
ATOM 665 N N . ALA A 1 83 ? 0.733 1.172 7.424 1.00 86.50 83 ALA A N 1
ATOM 666 C CA . ALA A 1 83 ? 2.002 1.098 8.128 1.00 86.50 83 ALA A CA 1
ATOM 667 C C . ALA A 1 83 ? 2.834 -0.033 7.519 1.00 86.50 83 ALA A C 1
ATOM 669 O O . ALA A 1 83 ? 2.293 -0.977 6.933 1.00 86.50 83 ALA A O 1
ATOM 670 N N . ARG A 1 84 ? 4.153 0.051 7.665 1.00 77.50 84 ARG A N 1
ATOM 671 C CA . ARG A 1 84 ? 5.045 -1.036 7.258 1.00 77.50 84 ARG A CA 1
ATOM 672 C C . ARG A 1 84 ? 4.811 -2.259 8.155 1.00 77.50 84 ARG A C 1
ATOM 674 O O . ARG A 1 84 ? 4.667 -2.096 9.364 1.00 77.50 84 ARG A O 1
ATOM 681 N N . ALA A 1 85 ? 4.770 -3.455 7.570 1.00 69.81 85 ALA A N 1
ATOM 682 C CA . ALA A 1 85 ? 4.869 -4.689 8.348 1.00 69.81 85 ALA A CA 1
ATOM 683 C C . ALA A 1 85 ? 6.292 -4.798 8.940 1.00 69.81 85 ALA A C 1
ATOM 685 O O . ALA A 1 85 ? 7.257 -4.409 8.274 1.00 69.81 85 ALA A O 1
ATOM 686 N N . HIS A 1 86 ? 6.400 -5.213 10.207 1.00 58.34 86 HIS A N 1
ATOM 687 C CA . HIS A 1 86 ? 7.673 -5.317 10.934 1.00 58.34 86 HIS A CA 1
ATOM 688 C C . HIS A 1 86 ? 8.556 -6.450 10.414 1.00 58.34 86 HIS A C 1
ATOM 690 O O . HIS A 1 86 ? 8.001 -7.522 10.097 1.00 58.34 86 HIS A O 1
#

Sequence (86 aa):
MTKLRDLLGAAPEALYECMYTKHKTQKRKTWNDGFVTLYASRKLVLYDDAPPAGKVIDDAKMNAFDWERKDEEYISVAKCVLARAH

Nearest PDB structures (foldseek):
  2rlo-assembly1_A  TM=5.792E-01  e=3.696E-01  Homo sapiens
  4ycz-assembly1_A  TM=5.385E-01  e=3.461E+00  Thermothelomyces thermophilus ATCC 42464
  1olz-assembly1_B  TM=4.699E-01  e=3.670E+00  Homo sapiens
  3buu-assembly2_B  TM=3.994E-01  e=7.013E+00  Nitrosomonas europaea ATCC 19718

Foldseek 3Di:
DAFLCNQCPPPQKDKAKWWKFLCPPDPDTDIAIWMWMQGPQQKIWIFNYDPPVTDTPFIDRDDPCNRGDPPDQWDDGDRMIIGHDD

Radius of gyration: 12.22 Å; Cα contacts (8 Å, |Δi|>4): 166; chains: 1; bounding box: 24×29×33 Å

Secondary structure (DSSP, 8-state):
---HHHHHTTSSEEEEEEEEES-SS-SS---EEEEEEEETTSEEEEESSSTTTSPEEEEEE--HHHHHH---SEEE-SS-EEEE--

Solvent-accessible surface area (backbone atoms only — not comparable to full-atom values): 4936 Å² total; per-residue (Å²): 132,73,30,63,50,64,72,36,60,91,44,68,54,40,78,42,70,24,29,34,21,68,49,79,86,51,95,73,64,67,73,40,70,25,23,36,38,42,34,71,88,37,36,38,40,32,22,59,32,63,79,87,81,29,53,80,75,45,66,42,76,54,54,72,64,65,38,68,61,42,76,56,79,53,48,81,50,91,67,35,34,36,34,72,57,131